Protein AF-A0A7H9DYP2-F1 (afdb_monomer_lite)

Radius of gyration: 19.5 Å; chains: 1; bounding box: 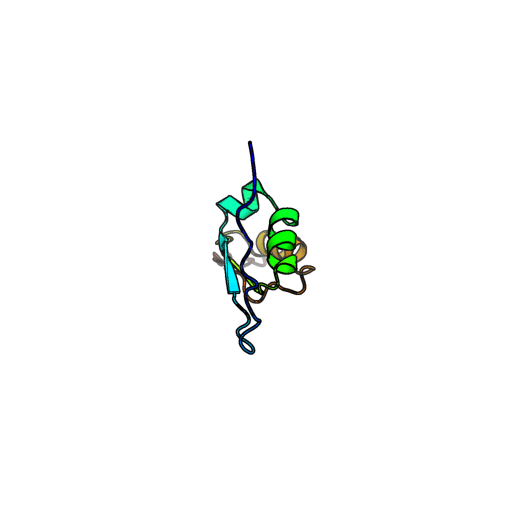40×30×77 Å

Organism: NCBI:txid1392506

pLDDT: mean 71.77, std 17.3, range [35.94, 92.5]

Structure (mmCIF, N/CA/C/O backbone):
data_AF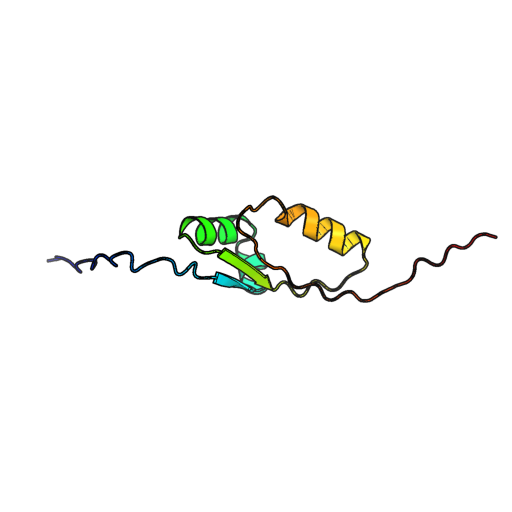-A0A7H9DYP2-F1
#
_entry.id   AF-A0A7H9DYP2-F1
#
loop_
_atom_site.group_PDB
_atom_site.id
_atom_site.type_symbol
_atom_site.label_atom_id
_atom_site.label_alt_id
_atom_site.label_comp_id
_atom_site.label_asym_id
_atom_site.label_entity_id
_atom_site.label_seq_id
_atom_site.pdbx_PDB_ins_code
_atom_site.Cartn_x
_atom_site.Cartn_y
_atom_site.Cartn_z
_atom_site.occupancy
_atom_site.B_iso_or_equiv
_atom_site.auth_seq_id
_atom_site.auth_comp_id
_atom_site.auth_asym_id
_atom_site.auth_atom_id
_atom_site.pdbx_PDB_model_num
ATOM 1 N N . MET A 1 1 ? -4.192 18.225 39.449 1.00 35.94 1 MET A N 1
ATOM 2 C CA . MET A 1 1 ? -4.258 16.777 39.745 1.00 35.94 1 MET A CA 1
ATOM 3 C C . MET A 1 1 ? -5.233 16.155 38.752 1.00 35.94 1 MET A C 1
ATOM 5 O O . MET A 1 1 ? -6.351 16.634 38.655 1.00 35.94 1 MET A O 1
ATOM 9 N N . LEU A 1 2 ? -4.751 15.229 37.920 1.00 47.28 2 LEU A N 1
ATOM 10 C CA . LEU A 1 2 ? -5.410 14.670 36.727 1.00 47.28 2 LEU A CA 1
ATOM 11 C C . LEU A 1 2 ? -6.713 13.915 37.040 1.00 47.28 2 LEU A C 1
ATOM 13 O O . LEU A 1 2 ? -6.765 13.266 38.081 1.00 47.28 2 LEU A O 1
ATOM 17 N N . ARG A 1 3 ? -7.682 13.939 36.103 1.00 38.41 3 ARG A N 1
ATOM 18 C CA . ARG A 1 3 ? -8.721 12.915 35.797 1.00 38.41 3 ARG A CA 1
ATOM 19 C C . ARG A 1 3 ? -9.815 13.571 34.943 1.00 38.41 3 ARG A C 1
ATOM 21 O O . ARG A 1 3 ? -10.404 14.540 35.383 1.00 38.41 3 ARG A O 1
ATOM 28 N N . GLY A 1 4 ? -10.176 13.153 33.742 1.00 37.28 4 GLY A N 1
ATOM 29 C CA . GLY A 1 4 ? -9.794 12.052 32.870 1.00 37.28 4 GLY A CA 1
ATOM 30 C C . GLY A 1 4 ? -10.740 12.190 31.674 1.00 37.28 4 GLY A C 1
ATOM 31 O O . GLY A 1 4 ? -11.951 12.257 31.866 1.00 37.28 4 GLY A O 1
ATOM 32 N N . VAL A 1 5 ? -10.199 12.350 30.467 1.00 45.78 5 VAL A N 1
ATOM 33 C CA . VAL A 1 5 ? -11.010 12.477 29.248 1.00 45.78 5 VAL A CA 1
ATOM 34 C C . VAL A 1 5 ? -11.669 11.122 29.006 1.00 45.78 5 VAL A C 1
ATOM 36 O O . VAL A 1 5 ? -10.984 10.119 28.809 1.00 45.78 5 VAL A O 1
ATOM 39 N N . THR A 1 6 ? -12.993 11.076 29.110 1.00 37.75 6 THR A N 1
ATOM 40 C CA . THR A 1 6 ? -13.783 9.865 28.910 1.00 37.75 6 THR A CA 1
ATOM 41 C C . THR A 1 6 ? -13.885 9.567 27.418 1.00 37.75 6 THR A C 1
ATOM 43 O O . THR A 1 6 ? -14.421 10.351 26.635 1.00 37.75 6 THR A O 1
ATOM 46 N N . TRP A 1 7 ? -13.344 8.419 27.015 1.00 38.31 7 TRP A N 1
ATOM 47 C CA . TRP A 1 7 ? -13.532 7.861 25.682 1.00 38.31 7 TRP A CA 1
ATOM 48 C C . TRP A 1 7 ? -15.009 7.501 25.515 1.00 38.31 7 TRP A C 1
ATOM 50 O O . TRP A 1 7 ? -15.522 6.636 26.221 1.00 38.31 7 TRP A O 1
ATOM 60 N N . ARG A 1 8 ? -15.716 8.187 24.612 1.00 43.75 8 ARG A N 1
ATOM 61 C CA . ARG A 1 8 ? -17.047 7.752 24.181 1.00 43.75 8 ARG A CA 1
ATOM 62 C C . ARG A 1 8 ? -16.883 6.521 23.295 1.00 43.75 8 ARG A C 1
ATOM 64 O O . ARG A 1 8 ? -16.229 6.599 22.258 1.00 43.75 8 ARG A O 1
ATOM 71 N N . GLU A 1 9 ? -17.487 5.411 23.713 1.00 50.44 9 GLU A N 1
ATOM 72 C CA . GLU A 1 9 ? -17.727 4.245 22.864 1.00 50.44 9 GLU A CA 1
ATOM 73 C C . GLU A 1 9 ? -18.413 4.693 21.573 1.00 50.44 9 GLU A C 1
ATOM 75 O O . GLU A 1 9 ? -19.531 5.213 21.586 1.00 50.44 9 GLU A O 1
ATOM 80 N N . ILE A 1 10 ? -17.733 4.493 20.446 1.00 52.25 10 ILE A N 1
ATOM 81 C CA . ILE A 1 10 ? -18.369 4.540 19.135 1.00 52.25 10 ILE A CA 1
ATOM 82 C C . ILE A 1 10 ? -19.117 3.216 19.006 1.00 52.25 10 ILE A C 1
ATOM 84 O O . ILE A 1 10 ? -18.525 2.170 18.735 1.00 52.25 10 ILE A O 1
ATOM 88 N N . SER A 1 11 ? -20.422 3.252 19.262 1.00 44.44 11 SER A N 1
ATOM 89 C CA . SER A 1 11 ? -21.309 2.138 18.965 1.00 44.44 11 SER A CA 1
ATOM 90 C C . SER A 1 11 ? -21.220 1.821 17.470 1.00 44.44 11 SER A C 1
ATOM 92 O O . SER A 1 11 ? -21.368 2.698 16.620 1.00 44.44 11 SER A O 1
ATOM 94 N N . LYS A 1 12 ? -20.933 0.551 17.151 1.00 49.59 12 LYS A N 1
ATOM 95 C CA . LYS A 1 12 ? -20.928 0.008 15.787 1.00 49.59 12 LYS A CA 1
ATOM 96 C C . LYS A 1 12 ? -22.311 0.189 15.157 1.00 49.59 12 LYS A C 1
ATOM 98 O O . LYS A 1 12 ? -23.185 -0.663 15.298 1.00 49.59 12 LYS A O 1
ATOM 103 N N . THR A 1 13 ? -22.498 1.278 14.430 1.00 45.44 13 THR A N 1
ATOM 104 C CA . THR A 1 13 ? -23.591 1.439 13.476 1.00 45.44 13 THR A CA 1
ATOM 105 C C . THR A 1 13 ? -23.258 0.631 12.220 1.00 45.44 13 THR A C 1
ATOM 107 O O . THR A 1 13 ? -22.338 0.953 11.476 1.00 45.44 13 THR A O 1
ATOM 110 N N . SER A 1 14 ? -23.970 -0.487 12.058 1.00 44.16 14 SER A N 1
ATOM 111 C CA . SER A 1 14 ? -24.287 -1.191 10.802 1.00 44.16 14 SER A CA 1
ATOM 112 C C . SER A 1 14 ? -23.340 -0.985 9.602 1.00 44.16 14 SER A C 1
ATOM 114 O O . SER A 1 14 ? -23.407 0.026 8.906 1.00 44.16 14 SER A O 1
ATOM 116 N N . SER A 1 15 ? -22.533 -2.013 9.311 1.00 53.00 15 SER A N 1
ATOM 117 C CA . SER A 1 15 ? -22.125 -2.420 7.951 1.00 53.00 15 SER A CA 1
ATOM 118 C C . SER A 1 15 ? -21.686 -1.326 6.960 1.00 53.00 15 SER A C 1
ATOM 120 O O . SER A 1 15 ? -22.030 -1.403 5.782 1.00 53.00 15 SER A O 1
ATOM 122 N N . SER A 1 16 ? -20.905 -0.332 7.384 1.00 53.97 16 SER A N 1
ATOM 123 C CA . SER A 1 16 ? -20.138 0.502 6.451 1.00 53.97 16 SER A CA 1
ATOM 124 C C . SER A 1 16 ? -18.663 0.111 6.536 1.00 53.97 16 SER A C 1
ATOM 126 O O . SER A 1 16 ? -17.921 0.547 7.413 1.00 53.97 16 SER A O 1
ATOM 128 N N . THR A 1 17 ? -18.220 -0.779 5.646 1.00 61.72 17 THR A N 1
ATOM 129 C CA . THR A 1 17 ? -16.787 -1.032 5.453 1.00 61.72 17 THR A CA 1
ATOM 130 C C . THR A 1 17 ? -16.149 0.253 4.937 1.00 61.72 17 THR A C 1
ATOM 132 O O . THR A 1 17 ? -16.251 0.581 3.755 1.00 61.72 17 THR A O 1
ATOM 135 N N . SER A 1 18 ? -15.537 1.018 5.837 1.00 81.44 18 SER A N 1
ATOM 136 C CA . SER A 1 18 ? -14.847 2.250 5.471 1.00 81.44 18 SER A CA 1
ATOM 137 C C . SER A 1 18 ? -13.565 1.902 4.714 1.00 81.44 18 SER A C 1
ATOM 139 O O . SER A 1 18 ? -12.793 1.041 5.139 1.00 81.44 18 SER A O 1
ATOM 141 N N . THR A 1 19 ? -13.346 2.552 3.571 1.00 87.06 19 THR A N 1
ATOM 142 C CA . THR A 1 19 ? -12.140 2.361 2.754 1.00 87.06 19 THR A CA 1
ATOM 143 C C . THR A 1 19 ? -11.169 3.508 3.001 1.00 87.06 19 THR A C 1
ATOM 145 O O . THR A 1 19 ? -11.521 4.672 2.821 1.00 87.06 19 THR A O 1
ATOM 148 N N . ALA A 1 20 ? -9.939 3.185 3.388 1.00 88.50 20 ALA A N 1
ATOM 149 C CA . ALA A 1 20 ? -8.845 4.131 3.533 1.00 88.50 20 ALA A CA 1
ATOM 150 C C . ALA A 1 20 ? -8.004 4.170 2.251 1.00 88.50 20 ALA A C 1
ATOM 152 O O . ALA A 1 20 ? -7.541 3.140 1.755 1.00 88.50 20 ALA A O 1
ATOM 153 N N . LYS A 1 21 ? -7.777 5.374 1.722 1.00 90.31 21 LYS A N 1
ATOM 154 C CA . LYS A 1 21 ? -6.874 5.591 0.591 1.00 90.31 21 LYS A CA 1
ATOM 155 C C . LYS A 1 21 ? -5.453 5.819 1.102 1.00 90.31 21 LYS A C 1
ATOM 157 O O . LYS A 1 21 ? -5.200 6.789 1.808 1.00 90.31 21 LYS A O 1
ATOM 162 N N . VAL A 1 22 ? -4.528 4.951 0.711 1.00 90.81 22 VAL A N 1
ATOM 163 C CA . VAL A 1 22 ? -3.111 5.031 1.080 1.00 90.81 22 VAL A CA 1
ATOM 164 C C . VAL A 1 22 ? -2.308 5.518 -0.119 1.00 90.81 22 VAL A C 1
ATOM 166 O O . VAL A 1 22 ? -2.206 4.818 -1.122 1.00 90.81 22 VAL A O 1
ATOM 169 N N . GLY A 1 23 ? -1.754 6.727 -0.024 1.00 90.12 23 GLY A N 1
ATOM 170 C CA . GLY A 1 23 ? -0.904 7.311 -1.063 1.00 90.12 23 GLY A CA 1
ATOM 171 C C . GLY A 1 23 ? 0.571 6.907 -0.953 1.00 90.12 23 GLY A C 1
ATOM 172 O O . GLY A 1 23 ? 1.011 6.352 0.058 1.00 90.12 23 GLY A O 1
ATOM 173 N N . LEU A 1 24 ? 1.346 7.249 -1.988 1.00 87.06 24 LEU A N 1
ATOM 174 C CA . LEU A 1 24 ? 2.781 6.955 -2.087 1.00 87.06 24 LEU A CA 1
ATOM 175 C C . LEU A 1 24 ? 3.604 7.468 -0.893 1.00 87.06 24 LEU A C 1
ATOM 177 O O . LEU A 1 24 ? 4.480 6.751 -0.422 1.00 87.06 24 LEU A O 1
ATOM 181 N N . GLU A 1 25 ? 3.325 8.668 -0.384 1.00 90.19 25 GLU A N 1
ATOM 182 C CA . GLU A 1 25 ? 4.070 9.263 0.737 1.00 90.19 25 GLU A CA 1
ATOM 183 C C . GLU A 1 25 ? 3.950 8.419 2.013 1.00 90.19 25 GLU A C 1
ATOM 185 O O . GLU A 1 25 ? 4.955 8.004 2.590 1.00 90.19 25 GLU A O 1
ATOM 190 N N . PHE A 1 26 ? 2.719 8.072 2.401 1.00 91.94 26 PHE A N 1
ATOM 191 C CA . PHE A 1 26 ? 2.471 7.223 3.564 1.00 91.94 26 PHE A CA 1
ATOM 192 C C . PHE A 1 26 ? 3.122 5.848 3.400 1.00 91.94 26 PHE A C 1
ATOM 194 O O . PHE A 1 26 ? 3.762 5.354 4.330 1.00 91.94 26 PHE A O 1
ATOM 201 N N . PHE A 1 27 ? 2.964 5.238 2.220 1.00 89.12 27 PHE A N 1
ATOM 202 C CA . PHE A 1 27 ? 3.525 3.920 1.934 1.00 89.12 27 PHE A CA 1
ATOM 203 C C . PHE A 1 27 ? 5.056 3.938 1.933 1.00 89.12 27 PHE A C 1
ATOM 205 O O . PHE A 1 27 ? 5.675 3.000 2.416 1.00 89.12 27 PHE A O 1
ATOM 212 N N . THR A 1 28 ? 5.679 5.011 1.452 1.00 86.81 28 THR A N 1
ATOM 213 C CA . THR A 1 28 ? 7.140 5.162 1.476 1.00 86.81 28 THR A CA 1
ATOM 214 C C . THR A 1 28 ? 7.653 5.330 2.906 1.00 86.81 28 THR A C 1
ATOM 216 O O . THR A 1 28 ? 8.664 4.736 3.264 1.00 86.81 28 THR A O 1
ATOM 219 N N . ALA A 1 29 ? 6.937 6.086 3.744 1.00 92.50 29 ALA A N 1
ATOM 220 C CA . A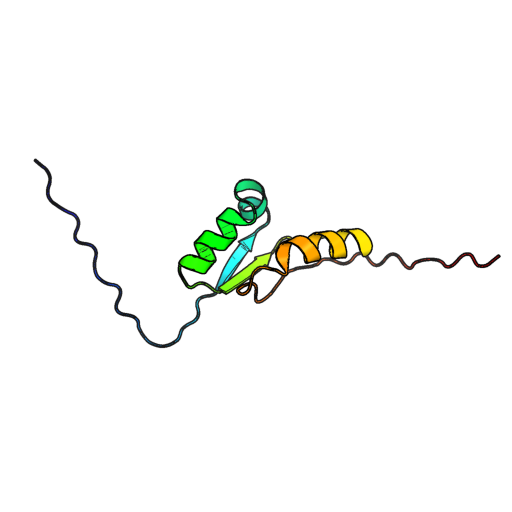LA A 1 29 ? 7.333 6.332 5.129 1.00 92.50 29 ALA A CA 1
ATOM 221 C C . ALA A 1 29 ? 7.130 5.119 6.057 1.00 92.50 29 ALA A C 1
ATOM 223 O O . ALA A 1 29 ? 7.931 4.900 6.962 1.00 92.50 29 ALA A O 1
ATOM 224 N N . HIS A 1 30 ? 6.070 4.330 5.851 1.00 91.81 30 HIS A N 1
ATOM 225 C CA . HIS A 1 30 ? 5.663 3.279 6.797 1.00 91.81 30 HIS A CA 1
ATOM 226 C C . HIS A 1 30 ? 5.659 1.865 6.206 1.00 91.81 30 HIS A C 1
ATOM 228 O O . HIS A 1 30 ? 5.534 0.887 6.944 1.00 91.81 30 HIS A O 1
ATOM 234 N N . GLY A 1 31 ? 5.767 1.733 4.886 1.00 88.00 31 GLY A N 1
ATOM 235 C CA . GLY A 1 31 ? 5.718 0.456 4.186 1.00 88.00 31 GLY A CA 1
ATOM 236 C C . GLY A 1 31 ? 4.452 -0.352 4.474 1.00 88.00 31 GLY A C 1
ATOM 237 O O . GLY A 1 31 ? 3.395 0.165 4.848 1.00 88.00 31 GLY A O 1
ATOM 238 N N . LEU A 1 32 ? 4.584 -1.670 4.328 1.00 87.75 32 LEU A N 1
ATOM 239 C CA . LEU A 1 32 ? 3.505 -2.629 4.570 1.00 87.75 32 LEU A CA 1
ATOM 240 C C . LEU A 1 32 ? 3.040 -2.647 6.033 1.00 87.75 32 LEU A C 1
ATOM 242 O O . LEU A 1 32 ? 1.862 -2.881 6.286 1.00 87.75 32 LEU A O 1
ATOM 246 N N . SER A 1 33 ? 3.925 -2.370 6.997 1.00 89.62 33 SER A N 1
ATOM 247 C CA . SER A 1 33 ? 3.560 -2.376 8.420 1.00 89.62 33 SER A CA 1
ATOM 248 C C . SER A 1 33 ? 2.595 -1.238 8.766 1.00 89.62 33 SER A C 1
ATOM 250 O O . SER A 1 33 ? 1.676 -1.432 9.560 1.00 89.62 33 SER A O 1
ATOM 252 N N . GLY A 1 34 ? 2.740 -0.072 8.128 1.00 90.81 34 GLY A N 1
ATOM 253 C CA . GLY A 1 34 ? 1.772 1.021 8.230 1.00 90.81 34 GLY A CA 1
ATOM 254 C C . GLY A 1 34 ? 0.412 0.658 7.640 1.00 90.81 34 GLY A C 1
ATOM 255 O O . GLY A 1 34 ? -0.616 0.944 8.248 1.00 90.81 34 GLY A O 1
ATOM 256 N N . VAL A 1 35 ? 0.404 -0.015 6.485 1.00 89.00 35 VAL A N 1
ATOM 257 C CA . VAL A 1 35 ? -0.834 -0.493 5.850 1.00 89.00 35 VAL A CA 1
ATOM 258 C C . VAL A 1 35 ? -1.541 -1.514 6.741 1.00 89.00 35 VAL A C 1
ATOM 260 O O . VAL A 1 35 ? -2.746 -1.398 6.945 1.00 89.00 35 VAL A O 1
ATOM 263 N N . GLN A 1 36 ? -0.802 -2.457 7.336 1.00 89.25 36 GLN A N 1
ATOM 264 C CA . GLN A 1 36 ? -1.366 -3.468 8.233 1.00 89.25 36 GLN A CA 1
ATOM 265 C C . GLN A 1 36 ? -2.081 -2.836 9.432 1.00 89.25 36 GLN A C 1
ATOM 267 O O . GLN A 1 36 ? -3.199 -3.224 9.745 1.00 89.25 36 GLN A O 1
ATOM 272 N N . LYS A 1 37 ? -1.511 -1.784 10.033 1.00 90.75 37 LYS A N 1
ATOM 273 C CA . LYS A 1 37 ? -2.167 -1.064 11.137 1.00 90.75 37 LYS A CA 1
ATOM 274 C C . LYS A 1 37 ? -3.518 -0.466 10.739 1.00 90.75 37 LYS A C 1
ATOM 276 O O . LYS A 1 37 ? -4.427 -0.434 11.556 1.00 90.75 37 LYS A O 1
ATOM 281 N N . ILE A 1 38 ? -3.664 0.009 9.501 1.00 89.06 38 ILE A N 1
ATOM 282 C CA . ILE A 1 38 ? -4.939 0.545 8.999 1.00 89.06 38 ILE A CA 1
ATOM 283 C C . ILE A 1 38 ? -5.956 -0.590 8.804 1.00 89.06 38 ILE A C 1
ATOM 285 O O . ILE A 1 38 ? -7.131 -0.433 9.135 1.00 89.06 38 ILE A O 1
ATOM 289 N N . VAL A 1 39 ? -5.499 -1.748 8.324 1.00 87.94 39 VAL A N 1
ATOM 290 C CA . VAL A 1 39 ? -6.326 -2.958 8.201 1.00 87.94 39 VAL A CA 1
ATOM 291 C C . VAL A 1 39 ? -6.810 -3.442 9.568 1.00 87.94 39 VAL A C 1
ATOM 293 O O . VAL A 1 39 ? -7.990 -3.752 9.717 1.00 87.94 39 VAL A O 1
ATOM 296 N N . ASP A 1 40 ? -5.939 -3.443 10.577 1.00 88.56 40 ASP A N 1
ATOM 297 C CA . ASP A 1 40 ? -6.263 -3.876 11.943 1.00 88.56 40 ASP A CA 1
ATOM 298 C C . ASP A 1 40 ? -7.315 -2.969 12.613 1.00 88.56 40 ASP A C 1
ATOM 300 O O . ASP A 1 40 ? -8.056 -3.408 13.491 1.00 88.56 40 ASP A O 1
ATOM 304 N N . LEU A 1 41 ? -7.441 -1.716 12.156 1.00 88.25 41 LEU A N 1
ATOM 305 C CA . LEU A 1 41 ? -8.509 -0.788 12.550 1.00 88.25 41 LEU A CA 1
ATOM 306 C C . LEU A 1 41 ? -9.859 -1.085 11.865 1.00 88.25 41 LEU A C 1
ATOM 308 O O . LEU A 1 41 ? -10.845 -0.394 12.121 1.00 88.25 41 LEU A O 1
ATOM 312 N N . GLY A 1 42 ? -9.924 -2.105 11.007 1.00 86.00 42 GLY A N 1
ATOM 313 C CA . GLY A 1 42 ? -11.136 -2.538 10.311 1.00 86.00 42 GLY A CA 1
ATOM 314 C C . GLY A 1 42 ? -11.388 -1.841 8.974 1.00 86.00 42 GLY A C 1
ATOM 315 O O . GLY A 1 42 ? -12.483 -1.975 8.423 1.00 86.00 42 GLY A O 1
ATOM 316 N N . PHE A 1 43 ? -10.408 -1.108 8.437 1.00 87.75 43 PHE A N 1
ATOM 317 C CA . PHE A 1 43 ? -10.537 -0.460 7.134 1.00 87.75 43 PHE A CA 1
ATOM 318 C C . PHE A 1 43 ? -10.151 -1.399 5.991 1.00 87.75 43 PHE A C 1
ATOM 320 O O . PHE A 1 43 ? -9.218 -2.199 6.083 1.00 87.75 43 PHE A O 1
ATOM 327 N N . ARG A 1 44 ? -10.832 -1.226 4.859 1.00 87.81 44 ARG A N 1
ATOM 328 C CA . ARG A 1 44 ? -10.344 -1.708 3.564 1.00 87.81 44 ARG A CA 1
ATOM 329 C C . ARG A 1 44 ? -9.332 -0.722 2.989 1.00 87.81 44 ARG A C 1
ATOM 331 O O . ARG A 1 44 ? -9.389 0.465 3.303 1.00 87.81 44 ARG A O 1
ATOM 338 N N . ILE A 1 45 ? -8.423 -1.180 2.135 1.00 88.94 45 ILE A N 1
ATOM 339 C CA . ILE A 1 45 ? -7.340 -0.356 1.591 1.00 88.94 45 ILE A CA 1
ATOM 340 C C . ILE A 1 45 ? -7.531 -0.126 0.093 1.00 88.94 45 ILE A C 1
ATOM 342 O O . ILE A 1 45 ? -7.600 -1.071 -0.693 1.00 88.94 45 ILE A O 1
ATOM 346 N N . PHE A 1 46 ? -7.516 1.145 -0.307 1.00 89.44 46 PHE A N 1
ATOM 347 C CA . PHE A 1 46 ? -7.266 1.567 -1.681 1.00 89.44 46 PHE A CA 1
ATOM 348 C C . PHE A 1 46 ? -5.842 2.117 -1.784 1.00 89.44 46 PHE A C 1
ATOM 350 O O . PHE A 1 46 ? -5.535 3.188 -1.262 1.00 89.44 46 PHE A O 1
ATOM 357 N N . LEU A 1 47 ? -4.962 1.379 -2.450 1.00 86.75 47 LEU A N 1
ATOM 358 C CA . LEU A 1 47 ? -3.545 1.701 -2.539 1.00 86.75 47 LEU A CA 1
ATOM 359 C C . LEU A 1 47 ? -3.283 2.568 -3.793 1.00 86.75 47 LEU A C 1
ATOM 361 O O . LEU A 1 47 ? -3.352 2.106 -4.928 1.00 86.75 47 LEU A O 1
ATOM 365 N N . ASP A 1 48 ? -3.013 3.860 -3.613 1.00 88.31 48 ASP A N 1
ATOM 366 C CA . ASP A 1 48 ? -2.775 4.827 -4.697 1.00 88.31 48 ASP A CA 1
ATOM 367 C C . ASP A 1 48 ? -1.279 5.156 -4.824 1.00 88.31 48 ASP A C 1
ATOM 369 O O . ASP A 1 48 ? -0.820 6.231 -4.431 1.00 88.31 48 ASP A O 1
ATOM 373 N N . LEU A 1 49 ? -0.499 4.198 -5.337 1.00 83.00 49 LEU A N 1
ATOM 374 C CA . LEU A 1 49 ? 0.953 4.352 -5.533 1.00 83.00 49 LEU A CA 1
ATOM 375 C C . LEU A 1 49 ? 1.327 4.927 -6.899 1.00 83.00 49 LEU A C 1
ATOM 377 O O . LEU A 1 49 ? 2.500 5.206 -7.128 1.00 83.00 49 LEU A O 1
ATOM 381 N N . LYS A 1 50 ? 0.354 5.065 -7.810 1.00 79.62 50 LYS A N 1
ATOM 382 C CA . LYS A 1 50 ? 0.553 5.540 -9.190 1.00 79.62 50 LYS A CA 1
ATOM 383 C C . LYS A 1 50 ? 1.756 4.885 -9.884 1.00 79.62 50 LYS A C 1
ATOM 385 O O . LYS A 1 50 ? 2.558 5.570 -10.513 1.00 79.62 50 LYS A O 1
ATOM 390 N N . LEU A 1 51 ? 1.899 3.561 -9.753 1.00 77.50 51 LEU A N 1
ATOM 391 C CA . LEU A 1 51 ? 3.068 2.835 -10.266 1.00 77.50 51 LEU A CA 1
ATOM 392 C C . LEU A 1 51 ? 3.214 3.050 -11.774 1.00 77.50 51 LEU A C 1
ATOM 394 O O . LEU A 1 51 ? 2.305 2.689 -12.516 1.00 77.50 51 LEU A O 1
ATOM 398 N N . HIS A 1 52 ? 4.344 3.601 -12.216 1.00 78.69 52 HIS A N 1
ATOM 399 C CA . HIS A 1 52 ? 4.599 3.925 -13.618 1.00 78.69 52 HIS A CA 1
ATOM 400 C C . HIS A 1 52 ? 5.948 3.366 -14.075 1.00 78.69 52 HIS A C 1
ATOM 402 O O . HIS A 1 52 ? 6.977 4.022 -13.932 1.00 78.69 52 HIS A O 1
ATOM 408 N N . ASP A 1 53 ? 5.942 2.137 -14.598 1.00 73.19 53 ASP A N 1
ATOM 409 C CA . ASP A 1 53 ? 7.155 1.428 -15.024 1.00 73.19 53 ASP A CA 1
ATOM 410 C C . ASP A 1 53 ? 6.838 0.316 -16.051 1.00 73.19 53 ASP A C 1
ATOM 412 O O . ASP A 1 53 ? 5.674 0.047 -16.369 1.00 73.19 53 ASP A O 1
ATOM 416 N N . ILE A 1 54 ? 7.870 -0.358 -16.565 1.00 79.25 54 ILE A N 1
ATOM 417 C CA . ILE A 1 54 ? 7.752 -1.503 -17.466 1.00 79.25 54 ILE A CA 1
ATOM 418 C C . ILE A 1 54 ? 6.979 -2.660 -16.803 1.00 79.25 54 ILE A C 1
ATOM 420 O O . ILE A 1 54 ? 7.064 -2.858 -15.584 1.00 79.25 54 ILE A O 1
ATOM 424 N N . PRO A 1 55 ? 6.278 -3.503 -17.590 1.00 76.38 55 PRO A N 1
ATOM 425 C CA . PRO A 1 55 ? 5.381 -4.529 -17.051 1.00 76.38 55 PRO A CA 1
ATOM 426 C C . PRO A 1 55 ? 6.027 -5.474 -16.031 1.00 76.38 55 PRO A C 1
ATOM 428 O O . PRO A 1 55 ? 5.385 -5.892 -15.069 1.00 76.38 55 PRO A O 1
ATOM 431 N N . ASN A 1 56 ? 7.306 -5.813 -16.219 1.00 78.31 56 ASN A N 1
ATOM 432 C CA . ASN A 1 56 ? 8.004 -6.711 -15.304 1.00 78.31 56 ASN A CA 1
ATOM 433 C C . ASN A 1 56 ? 8.242 -6.079 -13.921 1.00 78.31 56 ASN A C 1
ATOM 435 O O . ASN A 1 56 ? 8.092 -6.772 -12.915 1.00 78.31 56 ASN A O 1
ATOM 439 N N . THR A 1 57 ? 8.556 -4.782 -13.869 1.00 78.81 57 THR A N 1
ATOM 440 C CA . THR A 1 57 ? 8.766 -4.039 -12.618 1.00 78.81 57 THR A CA 1
ATOM 441 C C . THR A 1 57 ? 7.451 -3.857 -11.869 1.00 78.81 57 THR A C 1
ATOM 443 O O . THR A 1 57 ? 7.366 -4.182 -10.685 1.00 78.81 57 THR A O 1
ATOM 446 N N . VAL A 1 58 ? 6.385 -3.459 -12.575 1.00 78.06 58 VAL A N 1
ATOM 447 C CA . VAL A 1 58 ? 5.032 -3.355 -12.002 1.00 78.06 58 VAL A CA 1
ATOM 448 C C . VAL A 1 58 ? 4.575 -4.699 -11.430 1.00 78.06 58 VAL A C 1
ATOM 450 O O . VAL A 1 58 ? 4.060 -4.756 -10.317 1.00 78.06 58 VAL A O 1
ATOM 453 N N . ARG A 1 59 ? 4.821 -5.808 -12.140 1.00 78.19 59 ARG A N 1
ATOM 454 C CA . ARG A 1 59 ? 4.521 -7.160 -11.645 1.00 78.19 59 ARG A CA 1
ATOM 455 C C . ARG A 1 59 ? 5.291 -7.500 -10.365 1.00 78.19 59 ARG A C 1
ATOM 457 O O . ARG A 1 59 ? 4.739 -8.160 -9.491 1.00 78.19 59 ARG A O 1
ATOM 464 N N . GLY A 1 60 ? 6.550 -7.077 -10.257 1.00 80.06 60 GLY A N 1
ATOM 465 C CA . GLY A 1 60 ? 7.346 -7.231 -9.037 1.00 80.06 60 GLY A CA 1
ATOM 466 C C . GLY A 1 60 ? 6.740 -6.472 -7.854 1.00 80.06 60 GLY A C 1
ATOM 467 O O . GLY A 1 60 ? 6.540 -7.058 -6.795 1.00 80.06 60 GLY A O 1
ATOM 468 N N . ALA A 1 61 ? 6.364 -5.209 -8.064 1.00 77.75 61 ALA A N 1
ATOM 469 C CA . ALA A 1 61 ? 5.703 -4.385 -7.051 1.00 77.75 61 ALA A CA 1
ATOM 470 C C . ALA A 1 61 ? 4.324 -4.936 -6.644 1.00 77.75 61 ALA A C 1
ATOM 472 O O . ALA A 1 61 ? 3.963 -4.915 -5.475 1.00 77.75 61 ALA A O 1
ATOM 473 N N . LEU A 1 62 ? 3.563 -5.503 -7.582 1.00 77.25 62 LEU A N 1
ATOM 474 C CA . LEU A 1 62 ? 2.296 -6.172 -7.277 1.00 77.25 62 LEU A CA 1
ATOM 475 C C . LEU A 1 62 ? 2.480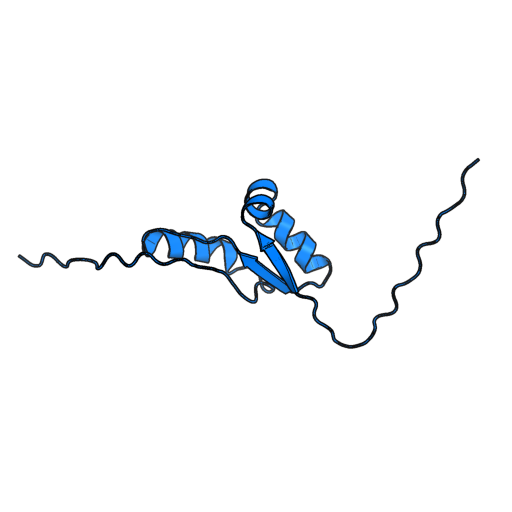 -7.395 -6.375 1.00 77.25 62 LEU A C 1
ATOM 477 O O . LEU A 1 62 ? 1.698 -7.606 -5.449 1.00 77.25 62 LEU A O 1
ATOM 481 N N . LYS A 1 63 ? 3.532 -8.187 -6.616 1.00 81.12 63 LYS A N 1
ATOM 482 C CA . LYS A 1 63 ? 3.843 -9.378 -5.814 1.00 81.12 63 LYS A CA 1
ATOM 483 C C . LYS A 1 63 ? 4.186 -9.063 -4.357 1.00 81.12 63 LYS A C 1
ATOM 485 O O . LYS A 1 63 ? 4.014 -9.936 -3.514 1.00 81.12 63 LYS A O 1
ATOM 490 N N . SER A 1 64 ? 4.657 -7.856 -4.044 1.00 78.00 64 SER A N 1
ATOM 491 C CA . SER A 1 64 ? 4.949 -7.475 -2.658 1.00 78.00 64 SER A CA 1
ATOM 492 C C . SER A 1 64 ? 3.714 -7.009 -1.882 1.00 78.00 64 SER A C 1
ATOM 494 O O . SER A 1 64 ? 3.743 -7.029 -0.655 1.00 78.00 64 SER A O 1
ATOM 496 N N . VAL A 1 65 ? 2.624 -6.636 -2.566 1.00 74.62 65 VAL A N 1
ATOM 497 C CA . VAL A 1 65 ? 1.396 -6.114 -1.931 1.00 74.62 65 VAL A CA 1
ATOM 498 C C . VAL A 1 65 ? 0.217 -7.097 -1.957 1.00 74.62 65 VAL A C 1
ATOM 500 O O . VAL A 1 65 ? -0.654 -7.013 -1.100 1.00 74.62 65 VAL A O 1
ATOM 503 N N . VAL A 1 66 ? 0.203 -8.066 -2.880 1.00 71.31 66 VAL A N 1
ATOM 504 C CA . VAL A 1 66 ? -0.863 -9.085 -3.058 1.00 71.31 66 VAL A CA 1
ATOM 505 C C . VAL A 1 66 ? -1.169 -9.920 -1.809 1.00 71.31 66 VAL A C 1
ATOM 507 O O . VAL A 1 66 ? -2.295 -10.375 -1.645 1.00 71.31 66 VAL A O 1
ATOM 510 N N . ASN A 1 67 ? -0.205 -10.102 -0.906 1.00 71.31 67 ASN A N 1
ATOM 511 C CA . ASN A 1 67 ? -0.412 -10.900 0.306 1.00 71.31 67 ASN A CA 1
ATOM 512 C C . ASN A 1 67 ? -1.239 -10.178 1.386 1.00 71.31 67 ASN A C 1
ATOM 514 O O . ASN A 1 67 ? -1.487 -10.760 2.439 1.00 71.31 67 ASN A O 1
ATOM 518 N N . LEU A 1 68 ? -1.657 -8.929 1.158 1.00 69.50 68 LEU A N 1
ATOM 519 C CA . LEU A 1 68 ? -2.512 -8.191 2.083 1.00 69.50 68 LEU A CA 1
ATOM 520 C C . LEU A 1 68 ? -3.997 -8.462 1.767 1.00 69.50 68 LEU A C 1
ATOM 522 O O . LEU A 1 68 ? -4.504 -7.953 0.766 1.00 69.50 68 LEU A O 1
ATOM 526 N N . PRO A 1 69 ? -4.738 -9.196 2.624 1.00 64.44 69 PRO A N 1
ATOM 527 C CA . PRO A 1 69 ? -6.114 -9.642 2.349 1.00 64.44 69 PRO A CA 1
ATOM 528 C C . PRO A 1 69 ? -7.162 -8.511 2.308 1.00 64.44 69 PRO A C 1
ATOM 530 O O . PRO A 1 69 ? -8.344 -8.754 2.054 1.00 64.44 69 PRO A O 1
ATOM 533 N N . ALA A 1 70 ? -6.749 -7.272 2.582 1.00 76.06 70 ALA A N 1
ATOM 534 C CA . ALA A 1 70 ? -7.620 -6.108 2.711 1.00 76.06 70 ALA A CA 1
ATOM 535 C C . ALA A 1 70 ? -7.364 -5.008 1.667 1.00 76.06 70 ALA A C 1
ATOM 537 O O . ALA A 1 70 ? -7.969 -3.942 1.767 1.00 76.06 70 ALA A O 1
ATOM 538 N N . ILE A 1 71 ? -6.495 -5.238 0.673 1.00 76.44 71 ILE A N 1
ATOM 539 C CA . ILE A 1 71 ? -6.371 -4.331 -0.476 1.00 76.44 71 ILE A CA 1
ATOM 540 C C . ILE A 1 71 ? -7.497 -4.636 -1.466 1.00 76.44 71 ILE A C 1
ATOM 542 O O . ILE A 1 71 ? -7.495 -5.686 -2.101 1.00 76.44 71 ILE A O 1
ATOM 546 N N . ASP A 1 72 ? -8.432 -3.700 -1.615 1.00 73.06 72 ASP A N 1
ATOM 547 C CA . ASP A 1 72 ? -9.536 -3.804 -2.578 1.00 73.06 72 ASP A CA 1
ATOM 548 C C . ASP A 1 72 ? -9.160 -3.282 -3.960 1.00 73.06 72 ASP A C 1
ATOM 550 O O . ASP A 1 72 ? -9.699 -3.722 -4.974 1.00 73.06 72 ASP A O 1
ATOM 554 N N . MET A 1 73 ? -8.246 -2.314 -4.016 1.00 74.44 73 MET A N 1
ATOM 555 C CA . MET A 1 73 ? -7.904 -1.646 -5.263 1.00 74.44 73 MET A CA 1
ATOM 556 C C . MET A 1 73 ? -6.482 -1.078 -5.203 1.00 74.44 73 MET A C 1
ATOM 558 O O . MET A 1 73 ? -6.022 -0.640 -4.147 1.00 74.44 73 MET A O 1
ATOM 562 N N . LEU A 1 74 ? -5.789 -1.067 -6.345 1.00 78.12 74 LEU A N 1
ATOM 563 C CA . LEU A 1 74 ? -4.471 -0.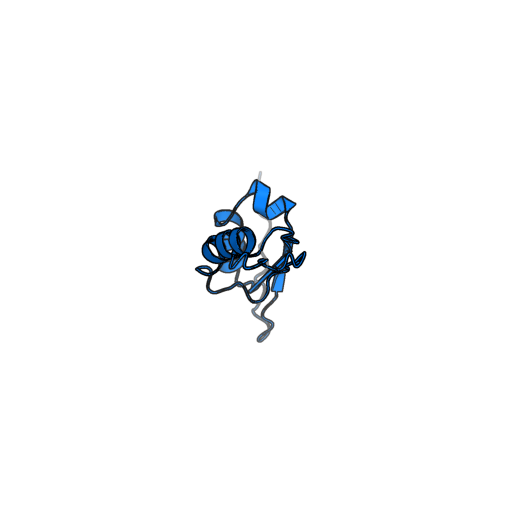451 -6.522 1.00 78.12 74 LEU A CA 1
ATOM 564 C C . LEU A 1 74 ? -4.444 0.356 -7.825 1.00 78.12 74 LEU A C 1
ATOM 566 O O . LEU A 1 74 ? -4.943 -0.102 -8.850 1.00 78.12 74 LEU A O 1
ATOM 570 N N . THR A 1 75 ? -3.810 1.527 -7.816 1.00 76.25 75 THR A N 1
ATOM 571 C CA . THR A 1 75 ? -3.566 2.307 -9.041 1.00 76.25 75 THR A CA 1
ATOM 572 C C . THR A 1 75 ? -2.269 1.902 -9.744 1.00 76.25 75 THR A C 1
ATOM 574 O O . THR A 1 75 ? -1.190 1.943 -9.142 1.00 76.25 75 THR A O 1
ATOM 577 N N . ILE A 1 76 ? -2.356 1.627 -11.044 1.00 70.50 76 ILE A N 1
ATOM 578 C CA . ILE A 1 76 ? -1.209 1.388 -11.926 1.00 70.50 76 ILE A CA 1
ATOM 579 C C . ILE A 1 76 ? -1.328 2.331 -13.124 1.00 70.50 76 ILE A C 1
ATOM 581 O O . ILE A 1 76 ? -2.375 2.392 -13.763 1.00 70.50 76 ILE A O 1
ATOM 585 N N . HIS A 1 77 ? -0.257 3.043 -13.455 1.00 69.19 77 HIS A N 1
ATOM 586 C CA . HIS A 1 77 ? -0.109 3.768 -14.711 1.00 69.19 77 HIS A CA 1
ATOM 587 C C . HIS A 1 77 ? 0.813 2.959 -15.629 1.00 69.19 77 HIS A C 1
ATOM 589 O O . HIS A 1 77 ? 2.034 3.031 -15.546 1.00 69.19 77 HIS A O 1
ATOM 595 N N . VAL A 1 78 ? 0.241 2.145 -16.512 1.00 57.72 78 VAL A N 1
ATOM 596 C CA . VAL A 1 78 ? 1.047 1.336 -17.435 1.00 57.72 78 VAL A CA 1
ATOM 597 C C . VAL A 1 78 ? 1.484 2.202 -18.619 1.00 57.72 78 VAL A C 1
ATOM 599 O O . VAL A 1 78 ? 0.659 2.555 -19.458 1.00 57.72 78 VAL A O 1
ATOM 602 N N . SER A 1 79 ? 2.780 2.499 -18.743 1.00 58.75 79 SER A N 1
ATOM 603 C CA . SER A 1 79 ? 3.356 2.946 -20.016 1.00 58.75 79 SER A CA 1
ATOM 604 C C . SER A 1 79 ? 3.684 1.711 -20.855 1.00 58.75 79 SER A C 1
ATOM 606 O O . SER A 1 79 ? 4.679 1.016 -20.649 1.00 58.75 79 SER A O 1
ATOM 608 N N . GLY A 1 80 ? 2.794 1.367 -21.786 1.00 54.47 80 GLY A N 1
ATOM 609 C CA . GLY A 1 80 ? 2.948 0.181 -22.624 1.00 54.47 80 GLY A CA 1
ATOM 610 C C . GLY A 1 80 ? 4.189 0.266 -23.516 1.0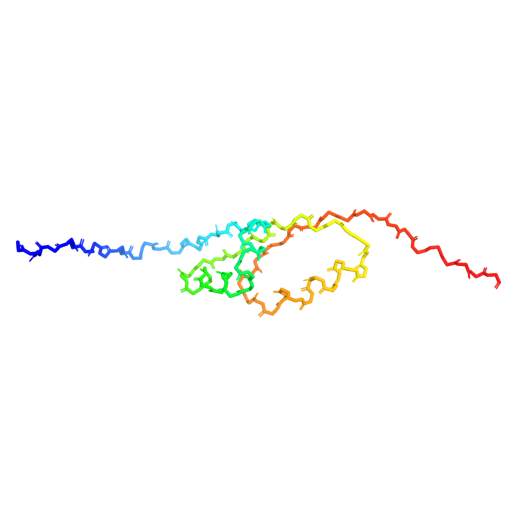0 54.47 80 GLY A C 1
ATOM 611 O O . GLY A 1 80 ? 4.158 0.911 -24.558 1.00 54.47 80 GLY A O 1
ATOM 612 N N . ARG A 1 81 ? 5.274 -0.434 -23.164 1.00 56.34 81 ARG A N 1
ATOM 613 C CA . ARG A 1 81 ? 6.327 -0.781 -24.131 1.00 56.34 81 ARG A CA 1
ATOM 614 C C . ARG A 1 81 ? 6.078 -2.199 -24.633 1.00 56.34 81 ARG A C 1
ATOM 616 O O . ARG A 1 81 ? 6.182 -3.159 -23.870 1.00 56.34 81 ARG A O 1
ATOM 623 N N . LYS A 1 82 ? 5.716 -2.327 -25.916 1.00 58.56 82 LYS A N 1
ATOM 624 C CA . LYS A 1 82 ? 5.622 -3.623 -26.601 1.00 58.56 82 LYS A CA 1
ATOM 625 C C . LYS A 1 82 ? 6.992 -4.299 -26.551 1.00 58.56 82 LYS A C 1
ATOM 627 O O . LYS A 1 82 ? 7.994 -3.689 -26.916 1.00 58.56 82 LYS A O 1
ATOM 632 N N . LYS A 1 83 ? 7.029 -5.565 -26.134 1.00 53.41 83 LYS A N 1
ATOM 633 C CA . LYS A 1 83 ? 8.182 -6.437 -26.364 1.00 53.41 83 LYS A CA 1
ATOM 634 C C . LYS A 1 83 ? 8.285 -6.618 -27.880 1.00 53.41 83 LYS A C 1
ATOM 636 O O . LYS A 1 83 ? 7.424 -7.264 -28.467 1.00 53.41 83 LYS A O 1
ATOM 641 N N . HIS A 1 84 ? 9.258 -5.970 -28.516 1.00 51.31 84 HIS A N 1
ATOM 642 C CA . HIS A 1 84 ? 9.608 -6.286 -29.896 1.00 51.31 84 HIS A CA 1
ATOM 643 C C . HIS A 1 84 ? 10.317 -7.643 -29.856 1.00 51.31 84 HIS A C 1
ATOM 645 O O . HIS A 1 84 ? 11.402 -7.759 -29.288 1.00 51.31 84 HIS A O 1
ATOM 651 N N . ASP A 1 85 ? 9.644 -8.677 -30.354 1.00 53.44 85 ASP A N 1
ATOM 652 C CA . ASP A 1 85 ? 10.251 -9.977 -30.627 1.00 53.44 85 ASP A CA 1
ATOM 653 C C . ASP A 1 85 ? 11.159 -9.785 -31.848 1.00 53.44 85 ASP A C 1
ATOM 655 O O . ASP A 1 85 ? 10.682 -9.784 -32.980 1.00 53.44 85 ASP A O 1
ATOM 659 N N . TYR A 1 86 ? 12.452 -9.529 -31.630 1.00 45.66 86 TYR A N 1
ATOM 660 C CA . TYR A 1 86 ? 13.440 -9.708 -32.693 1.00 45.66 86 TYR A CA 1
ATOM 661 C C . TYR A 1 86 ? 13.630 -11.212 -32.873 1.00 45.66 86 TYR A C 1
ATOM 663 O O . TYR A 1 86 ? 14.503 -11.826 -32.264 1.00 45.66 86 TYR A O 1
ATOM 671 N N . ARG A 1 87 ? 12.763 -11.802 -33.694 1.00 45.94 87 ARG A N 1
ATOM 672 C CA . ARG A 1 87 ? 13.096 -13.014 -34.430 1.00 45.94 87 ARG A CA 1
ATOM 673 C C . ARG A 1 87 ? 13.742 -12.574 -35.736 1.00 45.94 87 ARG A C 1
ATOM 675 O O . ARG A 1 87 ? 13.040 -12.193 -36.670 1.00 45.94 87 ARG A O 1
ATOM 682 N N . SER A 1 88 ? 15.069 -12.588 -35.728 1.00 48.75 88 SER A N 1
ATOM 683 C CA . SER A 1 88 ? 15.910 -12.671 -36.921 1.00 48.75 88 SER A CA 1
ATOM 684 C C . SER A 1 88 ? 16.453 -14.088 -37.014 1.00 48.75 88 SER A C 1
ATOM 686 O O . SER A 1 88 ? 16.789 -14.635 -35.938 1.00 48.75 88 SER A O 1
#

InterPro domains:
  IPR001754 Orotidine 5'-phosphate decarboxylase domain [PF00215] (14-80)
  IPR011060 Ribulose-phosphate binding barrel [SSF51366] (6-80)
  IPR013785 Aldolase-type TIM barrel [G3DSA:3.20.20.70] (6-84)
  IPR014732 Orotidine 5'-phosphate decarboxylase [PTHR32119] (12-80)
  IPR018089 Orotidine 5'-phosphate decarboxylase, active site [PS00156] (45-58)

Foldseek 3Di:
DDDDPDDDDPPDDDDDQAADEAEQVQCVVQNVNSVVVVVVVRHAYAYEDQAEDAPVVVVVVCVVCVVDPRHPYYHYDYPDDDDPPPPD

Secondary structure (DSSP, 8-state):
-------------S---PEEEEEHHHHHHHHHHHHHHHHHTT-EEEEEEEE-S-HHHHHHHHHHHTT-TTEEEEEE------------

Sequence (88 aa):
MLRGVTWREISKTSSSTSTAKVGLEFFTAHGLSGVQKIVDLGFRIFLDLKLHDIPNTVRGALKSVVNLPAIDMLTIHVSGRKKHDYRS